Protein AF-X0XV39-F1 (afdb_monomer_lite)

Foldseek 3Di:
DVLVVVLVVQLVVADDDPDQWDADDLKIKGNGAPVSHDPVSQVSCVVSQWDADPVVRIIMHSVPHDD

Sequence (67 aa):
MKDLIEALTIFAKYTNTKFPTNCTNYTLYVDVDESDVSQDDRKRLSELSFEYNILSGTYFSEHFGCY

Radius of gyration: 10.81 Å; chains: 1; bounding box: 30×24×28 Å

Structure (mmCIF, N/CA/C/O backbone):
data_AF-X0XV39-F1
#
_entry.id   AF-X0XV39-F1
#
loop_
_atom_site.group_PDB
_atom_site.id
_atom_site.type_symbol
_atom_site.label_atom_id
_atom_site.label_alt_id
_atom_site.label_comp_id
_atom_site.label_asym_id
_atom_site.label_entity_id
_atom_site.label_seq_id
_atom_site.pdbx_PDB_ins_code
_atom_site.Cartn_x
_atom_site.Cartn_y
_atom_site.Cartn_z
_atom_site.occupancy
_atom_site.B_iso_or_equiv
_atom_site.auth_seq_id
_atom_site.auth_comp_id
_atom_site.auth_asym_id
_atom_site.auth_atom_id
_atom_site.pdbx_PDB_model_num
ATOM 1 N N . MET A 1 1 ? 7.170 0.847 13.148 1.00 88.00 1 MET A N 1
ATOM 2 C CA . MET A 1 1 ? 6.695 -0.563 13.136 1.00 88.00 1 MET A CA 1
ATOM 3 C C . MET A 1 1 ? 5.178 -0.672 13.252 1.00 88.00 1 MET A C 1
ATOM 5 O O . MET A 1 1 ? 4.607 -1.355 12.419 1.00 88.00 1 MET A O 1
ATOM 9 N N . LYS A 1 2 ? 4.518 -0.011 14.220 1.00 97.06 2 LYS A N 1
ATOM 10 C CA . LYS A 1 2 ? 3.041 0.005 14.298 1.00 97.06 2 LYS A CA 1
ATOM 11 C C . LYS A 1 2 ? 2.391 0.518 13.007 1.00 97.06 2 LYS A C 1
ATOM 13 O O . LYS A 1 2 ? 1.506 -0.143 12.490 1.00 97.06 2 LYS A O 1
ATOM 18 N N . ASP A 1 3 ? 2.932 1.597 12.453 1.00 97.62 3 ASP A N 1
ATOM 19 C CA . ASP A 1 3 ? 2.441 2.220 11.217 1.00 97.62 3 ASP A CA 1
ATOM 20 C C . ASP A 1 3 ? 2.516 1.279 10.002 1.00 97.62 3 ASP A C 1
ATOM 22 O O . ASP A 1 3 ? 1.555 1.151 9.253 1.00 97.62 3 ASP A O 1
ATOM 26 N N . LEU A 1 4 ? 3.622 0.535 9.855 1.00 96.38 4 LEU A N 1
ATOM 27 C CA . LEU A 1 4 ? 3.758 -0.479 8.804 1.00 96.38 4 LEU A CA 1
ATOM 28 C C . LEU A 1 4 ? 2.736 -1.611 8.975 1.00 96.38 4 LEU A C 1
ATOM 30 O O . LEU A 1 4 ? 2.116 -2.034 8.006 1.00 96.38 4 LEU A O 1
ATOM 34 N N . ILE A 1 5 ? 2.546 -2.103 10.203 1.00 97.75 5 ILE A N 1
ATOM 35 C CA . ILE A 1 5 ? 1.554 -3.150 10.485 1.00 97.75 5 ILE A CA 1
ATOM 36 C C . ILE A 1 5 ? 0.143 -2.647 10.159 1.00 97.75 5 ILE A C 1
ATOM 38 O O . ILE A 1 5 ? -0.646 -3.386 9.572 1.00 97.75 5 ILE A O 1
ATOM 42 N N . GLU A 1 6 ? -0.171 -1.399 10.504 1.00 98.38 6 GLU A N 1
ATOM 43 C CA . GLU A 1 6 ? -1.453 -0.773 10.181 1.00 98.38 6 GLU A CA 1
ATOM 44 C C . GLU A 1 6 ? -1.663 -0.684 8.665 1.00 98.38 6 GLU A C 1
ATOM 46 O O . GLU A 1 6 ? -2.686 -1.157 8.170 1.00 98.38 6 GLU A O 1
ATOM 51 N N . ALA A 1 7 ? -0.677 -0.184 7.915 1.00 98.12 7 ALA A N 1
ATOM 52 C CA . ALA A 1 7 ? -0.750 -0.105 6.457 1.00 98.12 7 ALA A CA 1
ATOM 53 C C . ALA A 1 7 ? -0.954 -1.487 5.814 1.00 98.12 7 ALA A C 1
ATOM 55 O O . ALA A 1 7 ? -1.858 -1.664 5.000 1.00 98.12 7 ALA A O 1
ATOM 56 N N . LEU A 1 8 ? -0.186 -2.501 6.230 1.00 96.69 8 LEU A N 1
ATOM 57 C CA . LEU A 1 8 ? -0.341 -3.874 5.732 1.00 96.69 8 LEU A CA 1
ATOM 58 C C . LEU A 1 8 ? -1.705 -4.481 6.096 1.00 96.69 8 LEU A C 1
ATOM 60 O O . LEU A 1 8 ? -2.262 -5.248 5.313 1.00 96.69 8 LEU A O 1
ATOM 64 N N . THR A 1 9 ? -2.275 -4.110 7.245 1.00 98.00 9 THR A N 1
ATOM 65 C CA . THR A 1 9 ? -3.632 -4.524 7.638 1.00 98.00 9 THR A CA 1
ATOM 66 C C . THR A 1 9 ? -4.694 -3.877 6.749 1.00 98.00 9 THR A C 1
ATOM 68 O O . THR A 1 9 ? -5.677 -4.530 6.401 1.00 98.00 9 THR A O 1
ATO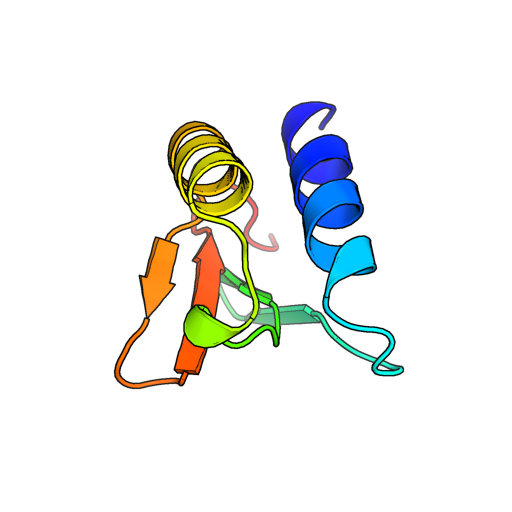M 71 N N . ILE A 1 10 ? -4.504 -2.616 6.349 1.00 98.44 10 ILE A N 1
ATOM 72 C CA . ILE A 1 10 ? -5.369 -1.950 5.367 1.00 98.44 10 ILE A CA 1
ATOM 73 C C . ILE A 1 10 ? -5.269 -2.658 4.013 1.00 98.44 10 ILE A C 1
ATOM 75 O O . ILE A 1 10 ? -6.299 -3.041 3.461 1.00 98.44 10 ILE A O 1
ATOM 79 N N . PHE A 1 11 ? -4.058 -2.901 3.502 1.00 98.00 11 PHE A N 1
ATOM 80 C CA . PHE A 1 11 ? -3.861 -3.575 2.213 1.00 98.00 11 PHE A CA 1
ATOM 81 C C . PHE A 1 11 ? -4.453 -4.988 2.173 1.00 98.00 11 PHE A C 1
ATOM 83 O O . PHE A 1 11 ? -5.033 -5.376 1.162 1.00 98.00 11 PHE A O 1
ATOM 90 N N . ALA A 1 12 ? -4.402 -5.732 3.281 1.00 97.44 12 ALA A N 1
ATOM 91 C CA . ALA A 1 12 ? -4.993 -7.068 3.383 1.00 97.44 12 ALA A CA 1
ATOM 92 C C . ALA A 1 12 ? -6.523 -7.103 3.168 1.00 97.44 12 ALA A C 1
ATOM 94 O O . ALA A 1 12 ? -7.078 -8.174 2.932 1.00 97.44 12 ALA A O 1
ATOM 95 N N . LYS A 1 13 ? -7.220 -5.956 3.225 1.00 97.75 13 LYS A N 1
ATOM 96 C CA . LYS A 1 13 ? -8.641 -5.857 2.843 1.00 97.75 13 LYS A CA 1
ATOM 9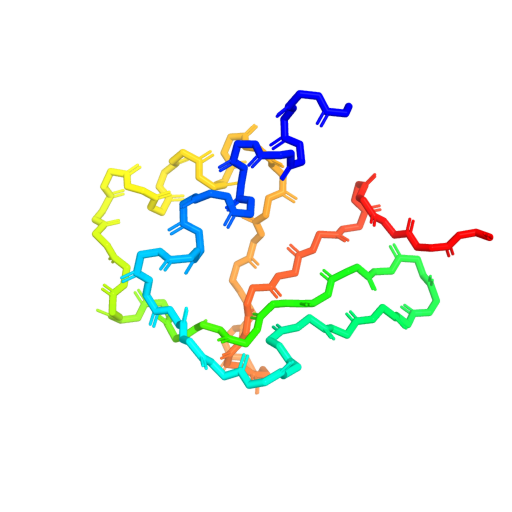7 C C . LYS A 1 13 ? -8.853 -5.975 1.325 1.00 97.75 13 LYS A C 1
ATOM 99 O O . LYS A 1 13 ? -9.938 -6.371 0.910 1.00 97.75 13 LYS A O 1
ATOM 104 N N . TYR A 1 14 ? -7.850 -5.605 0.525 1.00 97.44 14 TYR A N 1
ATOM 105 C CA . TYR A 1 14 ? -7.964 -5.377 -0.923 1.00 97.44 14 TYR A CA 1
ATOM 106 C C . TYR A 1 14 ? -7.159 -6.365 -1.773 1.00 97.44 14 TYR A C 1
ATOM 108 O O . TYR A 1 14 ? -7.416 -6.501 -2.963 1.00 97.44 14 TYR A O 1
ATOM 116 N N . THR A 1 15 ? -6.212 -7.095 -1.182 1.00 94.88 15 THR A N 1
ATOM 117 C CA . THR A 1 15 ? -5.460 -8.144 -1.878 1.00 94.88 15 THR A CA 1
ATOM 118 C C . THR A 1 15 ? -5.311 -9.385 -1.010 1.00 94.88 15 THR A C 1
ATOM 120 O O . THR A 1 15 ? -5.156 -9.309 0.207 1.00 94.88 15 THR A O 1
ATOM 123 N N . ASN A 1 16 ? -5.342 -10.547 -1.658 1.00 92.88 16 ASN A N 1
ATOM 124 C CA . ASN A 1 16 ? -5.001 -11.839 -1.060 1.00 92.88 16 ASN A CA 1
ATOM 125 C C . ASN A 1 16 ? -4.006 -12.604 -1.953 1.00 92.88 16 ASN A C 1
ATOM 127 O O . ASN A 1 16 ? -3.947 -13.836 -1.954 1.00 92.88 16 ASN 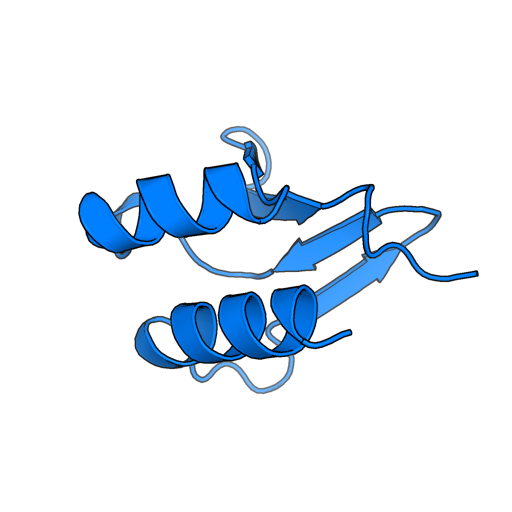A O 1
ATOM 131 N N . THR A 1 17 ? -3.255 -11.870 -2.778 1.00 92.50 17 THR A N 1
ATOM 132 C CA . THR A 1 17 ? -2.203 -12.442 -3.617 1.00 92.50 17 THR A CA 1
ATOM 133 C C . THR A 1 17 ? -1.128 -13.064 -2.730 1.00 92.50 17 THR A C 1
ATOM 135 O O . THR A 1 17 ? -0.804 -12.553 -1.662 1.00 92.50 17 THR A O 1
ATOM 138 N N . LYS A 1 18 ? -0.547 -14.184 -3.172 1.00 93.06 18 LYS A N 1
ATOM 139 C CA . LYS A 1 18 ? 0.437 -14.951 -2.388 1.00 93.06 18 LYS A CA 1
ATOM 140 C C . LYS A 1 18 ? 1.696 -14.147 -2.024 1.00 93.06 18 LYS A C 1
ATOM 142 O O . LYS A 1 18 ? 2.299 -14.405 -0.988 1.00 93.06 18 LYS A O 1
ATOM 147 N N . PHE A 1 19 ? 2.087 -13.202 -2.878 1.00 91.88 19 PHE A N 1
ATOM 148 C CA . PHE A 1 19 ? 3.239 -12.320 -2.689 1.00 91.88 19 PHE A CA 1
ATOM 149 C C . PHE A 1 19 ? 2.839 -10.885 -3.062 1.00 91.88 19 PHE A C 1
ATOM 151 O O . PHE A 1 19 ? 3.185 -10.423 -4.146 1.00 91.88 19 PHE A O 1
ATOM 158 N N . PRO A 1 20 ? 2.054 -10.197 -2.213 1.00 94.25 20 PRO A N 1
ATOM 159 C CA . PRO A 1 20 ? 1.500 -8.887 -2.541 1.00 94.25 20 PRO A CA 1
ATOM 160 C C . PRO A 1 20 ? 2.513 -7.762 -2.313 1.00 94.25 20 PRO A C 1
ATOM 162 O O . PRO A 1 20 ? 2.221 -6.609 -2.595 1.00 94.25 20 PRO A O 1
ATOM 165 N N . THR A 1 21 ? 3.688 -8.071 -1.763 1.00 95.25 21 THR A N 1
ATOM 166 C CA . THR A 1 21 ? 4.732 -7.097 -1.473 1.00 95.25 21 THR A CA 1
ATOM 167 C C . THR A 1 21 ? 6.013 -7.450 -2.208 1.00 95.25 21 THR A C 1
ATOM 169 O O . THR A 1 21 ? 6.406 -8.615 -2.300 1.00 95.25 21 THR A O 1
ATOM 172 N N . ASN A 1 22 ? 6.687 -6.423 -2.708 1.00 94.00 22 ASN A N 1
ATOM 173 C CA . ASN A 1 22 ? 8.039 -6.524 -3.231 1.00 94.00 22 ASN A CA 1
ATOM 174 C C . ASN A 1 22 ? 8.881 -5.421 -2.601 1.00 94.00 22 ASN A C 1
ATOM 176 O O . ASN A 1 22 ? 8.445 -4.281 -2.515 1.00 94.00 22 ASN A O 1
ATOM 180 N N . CYS A 1 23 ? 10.091 -5.746 -2.176 1.00 93.19 23 CYS A N 1
ATOM 181 C CA . CYS A 1 23 ? 11.015 -4.765 -1.640 1.00 93.19 23 CYS A CA 1
ATOM 182 C C . CYS A 1 23 ? 12.237 -4.711 -2.543 1.00 93.19 23 CYS A C 1
ATOM 184 O O . CYS A 1 23 ? 12.847 -5.740 -2.835 1.00 93.19 23 CYS A O 1
ATOM 186 N N . THR A 1 24 ? 12.585 -3.533 -3.041 1.00 90.19 24 THR A N 1
ATOM 187 C CA . THR A 1 24 ? 13.728 -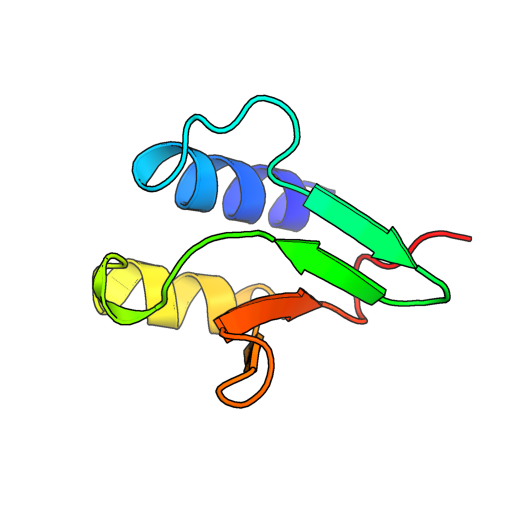3.369 -3.941 1.00 90.19 24 THR A CA 1
ATOM 188 C C . THR A 1 24 ? 14.405 -2.043 -3.648 1.00 90.19 24 THR A C 1
ATOM 190 O O . THR A 1 24 ? 13.748 -1.005 -3.586 1.00 90.19 24 THR A O 1
ATOM 193 N N . ASN A 1 25 ? 15.729 -2.078 -3.480 1.00 86.69 25 ASN A N 1
ATOM 194 C CA . ASN A 1 25 ? 16.510 -0.941 -2.996 1.00 86.69 25 ASN A CA 1
ATOM 195 C C . ASN A 1 25 ? 15.891 -0.393 -1.695 1.00 86.69 25 ASN A C 1
ATOM 197 O O . ASN A 1 25 ? 15.666 -1.148 -0.758 1.00 86.69 25 ASN A O 1
ATOM 201 N N . TYR A 1 26 ? 15.556 0.895 -1.668 1.00 90.50 26 TYR A N 1
ATOM 202 C CA . TYR A 1 26 ? 15.009 1.601 -0.511 1.00 90.50 26 TYR A CA 1
ATOM 203 C C . TYR A 1 26 ? 13.481 1.715 -0.534 1.00 90.50 26 TYR A C 1
ATOM 205 O O . TYR A 1 26 ? 12.923 2.533 0.191 1.00 90.50 26 TYR A O 1
ATOM 213 N N . THR A 1 27 ? 12.793 0.915 -1.352 1.00 95.06 27 THR A N 1
ATOM 214 C CA . THR A 1 27 ? 11.354 1.070 -1.581 1.00 95.06 27 THR A CA 1
ATOM 215 C C . THR A 1 27 ? 10.615 -0.244 -1.355 1.00 95.06 27 THR A C 1
ATOM 217 O O . THR A 1 27 ? 10.970 -1.287 -1.912 1.00 95.06 27 THR A O 1
ATOM 220 N N . LEU A 1 28 ? 9.559 -0.183 -0.546 1.00 96.44 28 LEU A N 1
ATOM 221 C CA . LEU A 1 28 ? 8.565 -1.241 -0.406 1.00 96.44 28 LEU A CA 1
ATOM 222 C C . LEU A 1 28 ? 7.408 -0.959 -1.361 1.00 96.44 28 LEU A C 1
ATOM 224 O O . LEU A 1 28 ? 6.799 0.099 -1.274 1.00 96.44 28 LEU A O 1
ATOM 228 N N . TYR A 1 29 ? 7.084 -1.909 -2.224 1.00 96.44 29 TYR A N 1
ATOM 229 C CA . TYR A 1 29 ? 5.945 -1.886 -3.137 1.00 96.44 29 TYR A CA 1
ATOM 230 C C . TYR A 1 29 ? 4.858 -2.845 -2.653 1.00 96.44 29 TYR A C 1
ATOM 232 O O . TYR A 1 29 ? 5.166 -3.914 -2.115 1.00 96.44 29 TYR A O 1
ATOM 240 N N . VAL A 1 30 ? 3.597 -2.478 -2.878 1.00 97.25 30 VAL A N 1
ATOM 241 C CA . VAL A 1 30 ? 2.416 -3.283 -2.552 1.00 97.25 30 VAL A CA 1
ATOM 242 C C . VAL A 1 30 ? 1.474 -3.339 -3.758 1.00 97.25 30 VAL A C 1
ATOM 244 O O . VAL A 1 30 ? 1.049 -2.306 -4.276 1.00 97.25 30 VAL A O 1
ATOM 247 N N . ASP A 1 31 ? 1.165 -4.556 -4.195 1.00 96.38 31 ASP A N 1
ATOM 248 C CA . ASP A 1 31 ? 0.324 -4.888 -5.349 1.00 96.38 31 ASP A CA 1
ATOM 249 C C . ASP A 1 31 ? -1.168 -4.767 -4.998 1.00 96.38 31 ASP A C 1
ATOM 251 O O . ASP A 1 31 ? -1.842 -5.744 -4.654 1.00 96.38 31 ASP A O 1
ATOM 255 N N . VAL A 1 32 ? -1.647 -3.522 -4.997 1.00 97.25 32 VAL A N 1
ATOM 256 C CA . VAL A 1 32 ? -3.047 -3.129 -4.798 1.00 97.25 32 VAL A CA 1
ATOM 257 C C . VAL A 1 32 ? -3.360 -1.993 -5.767 1.00 97.25 32 VAL A C 1
ATOM 259 O O . VAL A 1 32 ? -2.666 -0.972 -5.759 1.00 97.25 32 VAL A O 1
ATOM 262 N N . ASP A 1 33 ? -4.414 -2.160 -6.566 1.00 95.19 33 ASP A N 1
ATOM 263 C CA . ASP A 1 33 ? -4.930 -1.108 -7.440 1.00 95.19 33 ASP A CA 1
ATOM 264 C C . ASP A 1 33 ? -5.646 -0.049 -6.590 1.00 95.19 33 ASP A C 1
ATOM 266 O O . ASP A 1 33 ? -6.502 -0.356 -5.758 1.00 95.19 33 ASP A O 1
ATOM 270 N N . GLU A 1 34 ? -5.298 1.222 -6.782 1.00 97.00 34 GLU A N 1
ATOM 271 C CA . GLU A 1 34 ? -5.903 2.321 -6.030 1.00 97.00 34 GLU A CA 1
ATOM 272 C C . GLU A 1 34 ? -7.423 2.412 -6.238 1.00 97.00 34 GLU A C 1
ATOM 274 O O . GLU A 1 34 ? -8.136 2.859 -5.337 1.00 97.00 34 GLU A O 1
ATOM 279 N N . SER A 1 35 ? -7.948 1.977 -7.386 1.00 96.50 35 SER A N 1
ATOM 280 C CA . SER A 1 35 ? -9.384 2.003 -7.677 1.00 96.50 35 SER A CA 1
ATOM 281 C C . SER A 1 35 ? -10.210 1.091 -6.762 1.00 96.50 35 SER A C 1
ATOM 283 O O . SER 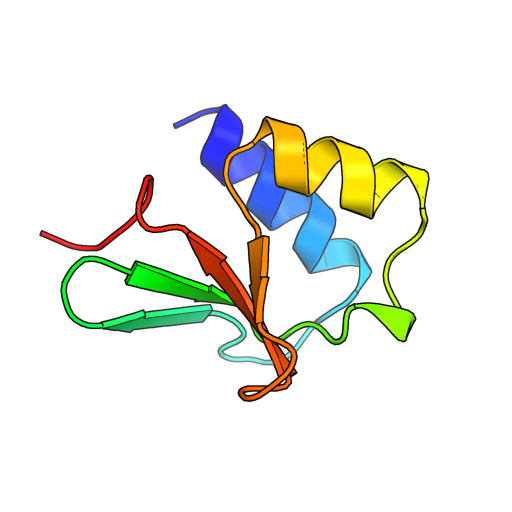A 1 35 ? -11.358 1.439 -6.476 1.00 96.50 35 SER A O 1
ATOM 285 N N . ASP A 1 36 ? -9.614 0.026 -6.219 1.00 96.56 36 ASP A N 1
ATOM 286 C CA . ASP A 1 36 ? -10.258 -0.888 -5.266 1.00 96.56 36 ASP A CA 1
ATOM 287 C C . ASP A 1 36 ? -10.274 -0.337 -3.829 1.00 96.56 36 ASP A C 1
ATOM 289 O O . ASP A 1 36 ? -11.098 -0.741 -3.005 1.00 96.56 36 ASP A O 1
ATOM 293 N N . VAL A 1 37 ? -9.385 0.610 -3.510 1.00 98.00 37 VAL A N 1
ATOM 294 C CA . VAL A 1 37 ? -9.212 1.146 -2.153 1.00 98.00 37 VAL A CA 1
ATOM 295 C C . VAL A 1 37 ? -10.245 2.235 -1.864 1.00 98.00 37 VAL A C 1
ATOM 297 O O . VAL A 1 37 ? -10.427 3.171 -2.649 1.00 98.00 37 VAL A O 1
ATOM 300 N N . SER A 1 38 ? -10.907 2.171 -0.705 1.00 98.38 38 SER A N 1
ATOM 301 C CA . SER A 1 38 ? -11.835 3.228 -0.272 1.00 98.38 38 SER A CA 1
ATOM 302 C C . SER A 1 38 ? -11.127 4.574 -0.060 1.00 98.38 38 SER A C 1
ATOM 304 O O . SER A 1 38 ? -9.947 4.620 0.277 1.00 98.38 38 SER A O 1
ATOM 306 N N . GLN A 1 39 ? -11.843 5.692 -0.221 1.00 98.25 39 GLN A N 1
ATOM 307 C CA . GLN A 1 39 ? -11.252 7.031 -0.075 1.00 98.25 39 GLN A CA 1
ATOM 308 C C . GLN A 1 39 ? -10.626 7.261 1.315 1.00 98.25 39 GLN A C 1
ATOM 310 O O . GLN A 1 39 ? -9.557 7.867 1.409 1.00 98.25 39 GLN A O 1
ATOM 315 N N . ASP A 1 40 ? -11.259 6.750 2.374 1.00 98.50 40 ASP A N 1
ATOM 316 C CA . ASP A 1 40 ? -10.751 6.857 3.746 1.00 98.50 40 ASP A CA 1
ATOM 317 C C . ASP A 1 40 ? -9.453 6.064 3.935 1.00 98.50 40 ASP A C 1
ATOM 319 O O . ASP A 1 40 ? -8.486 6.585 4.494 1.00 98.50 40 ASP A O 1
ATOM 323 N N . ASP A 1 41 ? -9.391 4.834 3.412 1.00 98.62 41 ASP A N 1
ATOM 324 C CA . ASP A 1 41 ? -8.177 4.021 3.483 1.00 98.62 41 ASP A CA 1
ATOM 325 C C . ASP A 1 41 ? -7.050 4.616 2.619 1.00 98.62 41 ASP A C 1
ATOM 327 O O . ASP A 1 41 ? -5.909 4.631 3.070 1.00 98.62 41 ASP A O 1
ATOM 331 N N . ARG A 1 42 ? -7.336 5.199 1.440 1.00 98.56 42 ARG A N 1
ATOM 332 C CA . ARG A 1 42 ? -6.321 5.925 0.640 1.00 98.56 42 ARG A CA 1
ATOM 333 C C . ARG A 1 42 ? -5.713 7.081 1.421 1.00 98.56 42 ARG A C 1
ATOM 335 O O . ARG A 1 42 ? -4.494 7.239 1.456 1.00 98.56 42 ARG A O 1
ATOM 342 N N . LYS A 1 43 ? -6.562 7.884 2.070 1.00 98.50 43 LYS A N 1
ATOM 343 C CA . LYS A 1 43 ? -6.110 8.993 2.912 1.00 98.50 43 LYS A CA 1
ATOM 344 C C . LYS A 1 43 ? -5.237 8.476 4.054 1.00 98.50 43 LYS A C 1
ATOM 346 O O . LYS A 1 43 ? -4.167 9.029 4.295 1.00 98.50 43 LYS A O 1
ATOM 351 N N . ARG A 1 44 ? -5.660 7.398 4.720 1.00 98.50 44 ARG A N 1
ATOM 352 C CA . ARG A 1 44 ? -4.899 6.814 5.826 1.00 98.50 44 ARG A CA 1
ATOM 353 C C . ARG A 1 44 ? -3.555 6.244 5.372 1.00 98.50 44 ARG A C 1
ATOM 355 O O . ARG A 1 44 ? -2.557 6.451 6.050 1.00 98.50 44 ARG A O 1
ATOM 362 N N . LEU A 1 45 ? -3.506 5.577 4.222 1.00 98.50 45 LEU A N 1
ATOM 363 C CA . LEU A 1 45 ? -2.266 5.080 3.621 1.00 98.50 45 LEU A CA 1
ATOM 364 C C . LEU A 1 45 ? -1.293 6.223 3.298 1.00 98.50 45 LEU A C 1
ATOM 366 O O . LEU A 1 45 ? -0.112 6.113 3.617 1.00 98.50 45 LEU A O 1
ATOM 370 N N . SER A 1 46 ? -1.794 7.343 2.771 1.00 98.12 46 SER A N 1
ATOM 371 C CA . SER A 1 46 ? -0.983 8.543 2.534 1.00 98.12 46 SER A CA 1
ATOM 372 C C . SER A 1 46 ? -0.397 9.118 3.832 1.00 98.12 46 SER A C 1
ATOM 374 O O . SER A 1 46 ? 0.792 9.426 3.881 1.00 98.12 46 SER A O 1
ATOM 376 N N . GLU A 1 47 ? -1.180 9.187 4.916 1.00 98.44 47 GLU A N 1
ATOM 377 C CA . GLU A 1 47 ? -0.688 9.588 6.248 1.00 98.44 47 GLU A CA 1
ATOM 378 C C . GLU A 1 47 ? 0.376 8.627 6.812 1.00 98.44 47 GLU A C 1
ATOM 380 O O . GLU A 1 47 ? 1.218 9.036 7.611 1.00 98.44 47 GLU A O 1
ATOM 385 N N . LEU A 1 48 ? 0.340 7.358 6.397 1.00 98.38 48 LEU A N 1
ATOM 386 C CA . LEU A 1 48 ? 1.301 6.311 6.758 1.00 98.38 48 LEU A CA 1
ATOM 387 C C . LEU A 1 48 ? 2.495 6.240 5.788 1.00 98.38 48 LEU A C 1
ATOM 389 O O . LEU A 1 48 ? 3.240 5.261 5.815 1.00 98.38 48 LEU A O 1
ATOM 393 N N . SER A 1 49 ? 2.702 7.259 4.947 1.00 97.38 49 SER A N 1
ATOM 394 C CA . SER A 1 49 ? 3.801 7.338 3.972 1.00 97.38 49 SER A CA 1
ATOM 395 C C . SER A 1 49 ? 3.755 6.264 2.875 1.00 97.38 49 SER A C 1
ATOM 397 O O . SER A 1 49 ? 4.805 5.802 2.421 1.00 97.38 49 SER A O 1
ATOM 399 N N . PHE A 1 50 ? 2.556 5.850 2.457 1.00 98.00 50 PHE A N 1
ATOM 400 C CA . PHE A 1 50 ? 2.340 5.059 1.245 1.00 98.00 50 PHE A CA 1
ATOM 401 C C . PHE A 1 50 ? 1.697 5.922 0.162 1.00 98.00 50 PHE A C 1
ATOM 403 O O . PHE A 1 50 ? 0.643 6.522 0.364 1.00 98.00 50 PHE A O 1
ATOM 410 N N . GLU A 1 51 ? 2.313 5.938 -1.011 1.00 97.81 51 GLU A N 1
ATOM 411 C CA . GLU A 1 51 ? 1.861 6.696 -2.174 1.00 97.81 51 GLU A CA 1
ATOM 412 C C . GLU A 1 51 ? 1.481 5.744 -3.304 1.00 97.81 51 GLU A C 1
ATOM 414 O O . GLU A 1 51 ? 2.021 4.641 -3.402 1.00 97.81 51 GLU A O 1
ATOM 419 N N . TYR A 1 52 ? 0.546 6.153 -4.162 1.00 97.94 52 TYR A N 1
ATOM 420 C CA . TYR A 1 52 ? 0.177 5.371 -5.337 1.00 97.94 52 TYR A CA 1
ATOM 421 C C . TYR A 1 52 ? 0.977 5.816 -6.558 1.00 97.94 52 TYR A C 1
ATOM 423 O O . TYR A 1 52 ? 1.019 6.999 -6.902 1.00 97.94 52 TYR A O 1
ATOM 431 N N . ASN A 1 53 ? 1.600 4.863 -7.244 1.00 94.94 53 ASN A N 1
ATOM 432 C CA . ASN A 1 53 ? 2.303 5.117 -8.489 1.00 94.94 53 ASN A CA 1
ATOM 433 C C . ASN A 1 53 ? 1.417 4.727 -9.674 1.00 94.94 53 ASN A C 1
ATOM 435 O O . ASN A 1 53 ? 1.258 3.550 -9.990 1.00 94.94 53 ASN A O 1
ATOM 439 N N . ILE A 1 54 ? 0.896 5.735 -10.375 1.00 92.62 54 ILE A N 1
ATOM 440 C CA . ILE A 1 54 ? 0.020 5.549 -11.541 1.00 92.62 54 ILE A CA 1
ATOM 441 C C . ILE A 1 54 ? 0.699 4.847 -12.727 1.00 92.62 54 ILE A C 1
ATOM 443 O O . ILE A 1 54 ? 0.007 4.293 -13.574 1.00 92.62 54 ILE A O 1
ATOM 447 N N . LEU A 1 55 ? 2.033 4.890 -12.824 1.00 90.44 55 LEU A N 1
ATOM 448 C CA . LEU A 1 55 ? 2.775 4.258 -13.918 1.00 90.44 55 LEU A CA 1
ATOM 449 C C . LEU A 1 55 ? 2.989 2.767 -13.658 1.00 90.44 55 LEU A C 1
ATOM 451 O O . LEU A 1 55 ? 2.929 1.980 -14.599 1.00 90.44 55 LEU A O 1
ATOM 455 N N . SER A 1 56 ? 3.255 2.382 -12.406 1.00 87.94 56 SER A N 1
ATOM 456 C CA . SER A 1 56 ? 3.425 0.974 -12.029 1.00 87.94 56 SER A CA 1
ATOM 457 C C . SER A 1 56 ? 2.123 0.294 -11.608 1.00 87.94 56 SER A C 1
ATOM 459 O O . SER A 1 56 ? 2.082 -0.930 -11.594 1.00 87.94 56 SER A O 1
ATOM 461 N N . GLY A 1 57 ? 1.076 1.058 -11.284 1.00 93.62 57 GLY A N 1
ATOM 462 C CA . GLY A 1 57 ? -0.209 0.532 -10.820 1.00 93.62 57 GLY A CA 1
ATOM 463 C C . GLY A 1 57 ? -0.154 -0.043 -9.403 1.00 93.62 57 GLY A C 1
ATOM 464 O O . GLY A 1 57 ? -0.877 -0.982 -9.095 1.00 93.62 57 GLY A O 1
ATOM 465 N N . THR A 1 58 ? 0.743 0.463 -8.553 1.00 95.38 58 THR A N 1
ATOM 466 C CA . THR A 1 58 ? 1.004 -0.108 -7.221 1.00 95.38 58 THR A CA 1
ATOM 467 C C . THR A 1 58 ? 1.207 0.973 -6.174 1.00 95.38 58 THR A C 1
ATOM 469 O O . THR A 1 58 ? 1.720 2.055 -6.477 1.00 95.38 58 THR A O 1
ATOM 472 N N . TYR A 1 59 ? 0.931 0.645 -4.914 1.00 97.81 59 TYR A N 1
ATOM 473 C CA . TYR A 1 59 ? 1.385 1.464 -3.794 1.00 97.81 59 TYR A CA 1
ATOM 474 C C . TYR A 1 59 ? 2.877 1.268 -3.541 1.00 97.81 59 TYR A C 1
ATOM 476 O O . TYR A 1 59 ? 3.421 0.186 -3.771 1.00 97.81 59 TYR A O 1
ATOM 484 N N . PHE A 1 60 ? 3.545 2.300 -3.040 1.00 97.44 60 PHE A N 1
ATOM 485 C CA . PHE A 1 60 ? 4.938 2.222 -2.627 1.00 97.44 60 PHE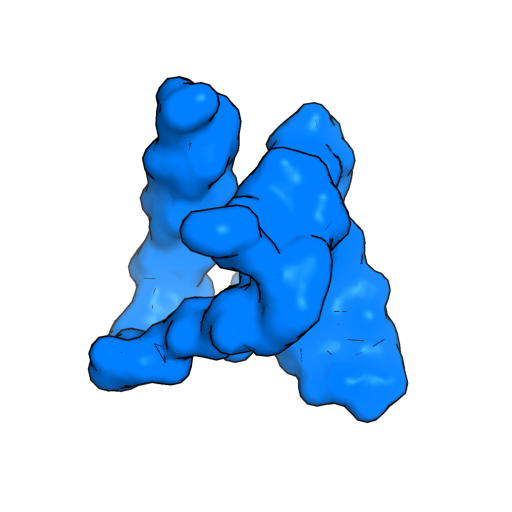 A CA 1
ATOM 486 C C . PHE A 1 60 ? 5.232 3.107 -1.413 1.00 97.44 60 PHE A C 1
ATOM 488 O O . PHE A 1 60 ? 4.511 4.060 -1.130 1.00 97.44 60 PHE A O 1
ATOM 495 N N . SER A 1 61 ? 6.300 2.784 -0.687 1.00 97.12 61 SER A N 1
ATOM 496 C CA . SER A 1 61 ? 6.821 3.578 0.423 1.00 97.12 61 SER A CA 1
ATOM 497 C C . SER A 1 61 ? 8.344 3.526 0.449 1.00 97.12 61 SER A C 1
ATOM 499 O O . SER A 1 61 ? 8.935 2.447 0.527 1.00 97.12 61 SER A O 1
ATOM 501 N N . GLU A 1 62 ? 8.984 4.693 0.432 1.00 95.06 62 GLU A N 1
ATOM 502 C CA . GLU A 1 62 ? 10.428 4.834 0.679 1.00 95.06 62 GLU A CA 1
ATOM 503 C C . GLU A 1 62 ? 10.754 4.896 2.180 1.00 95.06 62 GLU A C 1
ATOM 505 O O . GLU A 1 62 ? 11.903 4.749 2.591 1.00 95.06 62 GLU A O 1
ATOM 510 N N . HIS A 1 63 ? 9.736 5.078 3.029 1.00 94.81 63 HIS A N 1
ATOM 511 C CA . HIS A 1 63 ? 9.901 5.104 4.482 1.00 94.81 63 HIS A CA 1
ATOM 512 C C . HIS A 1 63 ? 10.095 3.698 5.076 1.00 94.81 63 HIS A C 1
ATOM 514 O O . HIS A 1 63 ? 10.755 3.541 6.103 1.00 94.81 63 HIS A O 1
ATOM 520 N N . PHE A 1 64 ? 9.535 2.673 4.426 1.00 94.06 64 PHE A N 1
ATOM 521 C CA . PHE A 1 64 ? 9.582 1.274 4.868 1.00 94.06 64 PHE A CA 1
ATOM 522 C C . PHE A 1 64 ? 10.409 0.364 3.944 1.00 94.06 64 PHE A C 1
ATOM 524 O O . PHE A 1 64 ? 10.127 -0.829 3.844 1.00 94.06 64 PHE A O 1
ATOM 531 N N . GLY A 1 65 ? 11.419 0.918 3.265 1.00 86.25 65 GLY A N 1
ATOM 532 C CA . GLY A 1 65 ? 12.343 0.164 2.415 1.00 86.25 65 GLY A CA 1
ATOM 533 C C . GLY A 1 65 ? 13.174 -0.896 3.149 1.00 86.25 65 GLY A C 1
ATOM 534 O O . GLY A 1 65 ? 13.224 -0.939 4.381 1.00 86.25 65 GLY A O 1
ATOM 535 N N . CYS A 1 66 ? 13.856 -1.746 2.378 1.00 81.12 66 CYS A N 1
ATOM 536 C CA . CYS A 1 66 ? 14.706 -2.812 2.908 1.00 81.12 66 CYS A CA 1
ATOM 537 C C . CYS A 1 66 ? 16.179 -2.393 2.901 1.00 81.12 66 CYS A C 1
ATOM 539 O O . CYS A 1 66 ? 16.689 -1.917 1.889 1.00 81.12 66 CYS A O 1
ATOM 541 N N . TYR A 1 67 ? 16.852 -2.591 4.035 1.00 70.25 67 TYR A N 1
ATOM 542 C CA . TYR A 1 67 ? 18.282 -2.342 4.241 1.00 70.25 67 TYR A CA 1
ATOM 543 C C . TYR A 1 67 ? 19.018 -3.648 4.527 1.00 70.25 67 TYR A C 1
ATOM 545 O O . TYR A 1 67 ? 18.417 -4.516 5.205 1.00 70.25 67 TYR A O 1
#

pLDDT: mean 95.09, std 4.67, range [70.25, 98.62]

Organism: NCBI:txid412755

Secondary structure (DSSP, 8-state):
-HHHHHHHHHHTTT---SS-EEEETTEEEE---GGGS-HHHHHHHHHTT-EEETTTTEEEESTT---